Protein AF-A0A9P6QVP2-F1 (afdb_monomer_lite)

Organism: NCBI:txid64522

Radius of gyration: 17.94 Å; chains: 1; bounding box: 48×26×54 Å

Structure (mmCIF, N/CA/C/O backbone):
data_AF-A0A9P6QVP2-F1
#
_entry.id   AF-A0A9P6QVP2-F1
#
loop_
_atom_site.group_PDB
_atom_site.id
_atom_site.type_symbol
_atom_site.label_atom_id
_atom_site.label_alt_id
_atom_site.label_comp_id
_atom_site.label_asym_id
_atom_site.label_entity_id
_atom_site.label_seq_id
_atom_site.pdbx_PDB_ins_code
_atom_site.Cartn_x
_atom_site.Cartn_y
_atom_site.Cartn_z
_atom_site.occupancy
_atom_site.B_iso_or_equiv
_atom_site.auth_seq_id
_atom_site.auth_comp_id
_atom_site.auth_asym_id
_atom_site.auth_atom_id
_atom_site.pdbx_PDB_model_num
ATOM 1 N N . MET A 1 1 ? -6.832 -1.269 -10.750 1.00 85.12 1 MET A N 1
ATOM 2 C CA . MET A 1 1 ? -6.501 -2.114 -9.581 1.00 85.12 1 MET A CA 1
ATOM 3 C C . MET A 1 1 ? -6.242 -1.281 -8.334 1.00 85.12 1 MET A C 1
ATOM 5 O O . MET A 1 1 ? -7.023 -1.390 -7.401 1.00 85.12 1 MET A O 1
ATOM 9 N N . LEU A 1 2 ? -5.237 -0.394 -8.334 1.00 88.62 2 LEU A N 1
ATOM 10 C CA . LEU A 1 2 ? -4.912 0.462 -7.181 1.00 88.62 2 LEU A CA 1
ATOM 11 C C . LEU A 1 2 ? -6.121 1.241 -6.627 1.00 88.62 2 LEU A C 1
ATOM 13 O O . LEU A 1 2 ? -6.338 1.247 -5.421 1.00 88.62 2 LEU A O 1
ATOM 17 N N . TYR A 1 3 ? -6.960 1.805 -7.506 1.00 89.75 3 TYR A N 1
ATOM 18 C CA . TYR A 1 3 ? -8.214 2.460 -7.108 1.00 89.75 3 TYR A CA 1
ATOM 19 C C . TYR A 1 3 ? -9.136 1.550 -6.278 1.00 89.75 3 TYR A C 1
ATOM 21 O O . TYR A 1 3 ? -9.659 1.979 -5.257 1.00 89.75 3 TYR A O 1
ATOM 29 N N . ALA A 1 4 ? -9.310 0.287 -6.681 1.00 91.38 4 ALA A N 1
ATOM 30 C CA . ALA A 1 4 ? -10.157 -0.657 -5.954 1.00 91.38 4 ALA A CA 1
ATOM 31 C C . ALA A 1 4 ? -9.590 -0.952 -4.557 1.00 91.38 4 ALA A C 1
ATOM 33 O O . ALA A 1 4 ? -10.345 -1.011 -3.590 1.00 91.38 4 ALA A O 1
ATOM 34 N N . VAL A 1 5 ? -8.262 -1.068 -4.435 1.00 92.50 5 VAL A N 1
ATOM 35 C CA . VAL A 1 5 ? -7.598 -1.239 -3.134 1.00 92.50 5 VAL A CA 1
ATOM 36 C C . VAL A 1 5 ? -7.812 -0.012 -2.249 1.00 92.50 5 VAL A C 1
ATOM 38 O O . VAL A 1 5 ? -8.213 -0.155 -1.096 1.00 92.50 5 VAL A O 1
ATOM 41 N N . ALA A 1 6 ? -7.602 1.190 -2.794 1.00 90.88 6 ALA A N 1
ATOM 42 C CA . ALA A 1 6 ? -7.824 2.443 -2.075 1.00 90.88 6 ALA A CA 1
ATOM 43 C C . ALA A 1 6 ? -9.285 2.580 -1.613 1.00 90.88 6 ALA A C 1
ATOM 45 O O . ALA A 1 6 ? -9.552 3.008 -0.492 1.00 90.88 6 ALA A O 1
ATOM 46 N N . PHE A 1 7 ? -10.233 2.153 -2.449 1.00 90.69 7 PHE A N 1
ATOM 47 C CA . PHE A 1 7 ? -11.652 2.132 -2.116 1.00 90.69 7 PHE A CA 1
ATOM 48 C C . PHE A 1 7 ? -11.965 1.161 -0.965 1.00 90.69 7 PHE A C 1
ATOM 50 O O . PHE A 1 7 ? -12.617 1.548 0.006 1.00 90.69 7 PHE A O 1
ATOM 57 N N . ALA A 1 8 ? -11.449 -0.072 -1.015 1.00 90.94 8 ALA A N 1
ATOM 58 C CA . ALA A 1 8 ? -11.626 -1.065 0.049 1.00 90.94 8 ALA A CA 1
ATOM 59 C C . ALA A 1 8 ? -11.036 -0.602 1.390 1.00 90.94 8 ALA A C 1
ATOM 61 O O . ALA A 1 8 ? -11.663 -0.725 2.442 1.00 90.94 8 ALA A O 1
ATOM 62 N N . MET A 1 9 ? -9.851 -0.005 1.346 1.00 91.19 9 MET A N 1
ATOM 63 C CA . MET A 1 9 ? -9.204 0.616 2.497 1.00 91.19 9 MET A CA 1
ATOM 64 C C . MET A 1 9 ? -10.018 1.796 3.055 1.00 91.19 9 MET A C 1
ATOM 66 O O . MET A 1 9 ? -10.132 1.955 4.271 1.00 91.19 9 MET A O 1
ATOM 70 N N . GLY A 1 10 ? -10.647 2.591 2.184 1.00 89.81 10 GLY A N 1
ATOM 71 C CA . GLY A 1 10 ? -11.561 3.665 2.573 1.00 89.81 10 GLY A CA 1
ATOM 72 C C . GLY A 1 10 ? -12.725 3.175 3.439 1.00 89.81 10 GLY A C 1
ATOM 73 O O . GLY A 1 10 ? -13.078 3.834 4.421 1.00 89.81 10 GLY A O 1
ATOM 74 N N . TYR A 1 11 ? -13.267 1.982 3.162 1.00 89.94 11 TYR A N 1
ATOM 75 C CA . TYR A 1 11 ? -14.280 1.376 4.031 1.00 89.94 11 TYR A CA 1
ATOM 76 C C . TYR A 1 11 ? -13.751 1.094 5.434 1.00 89.94 11 TYR A C 1
ATOM 78 O O . TYR A 1 11 ? -14.439 1.406 6.408 1.00 89.94 11 TYR A O 1
ATOM 86 N N . LEU A 1 12 ? -12.533 0.566 5.563 1.00 89.62 12 LEU A N 1
ATOM 87 C CA . LEU A 1 12 ? -11.941 0.339 6.879 1.00 89.62 12 LEU A CA 1
ATOM 88 C C . LEU A 1 12 ? -11.763 1.657 7.644 1.00 89.62 12 LEU A C 1
ATOM 90 O O . LEU A 1 12 ? -12.160 1.753 8.805 1.00 89.62 12 LEU A O 1
ATOM 94 N N . LEU A 1 13 ? -11.228 2.693 6.992 1.00 88.75 13 LEU A N 1
ATOM 95 C CA . LEU A 1 13 ? -11.073 4.013 7.612 1.00 88.75 13 LEU A CA 1
ATOM 96 C C . LEU A 1 13 ? -12.423 4.587 8.061 1.00 88.75 13 LEU A C 1
ATOM 98 O O . LEU A 1 13 ? -12.518 5.128 9.161 1.00 88.75 13 LEU A O 1
ATOM 102 N N . SER A 1 14 ? -13.482 4.401 7.269 1.00 87.00 14 SER A N 1
ATOM 103 C CA . SER A 1 14 ? -14.841 4.817 7.639 1.00 87.00 14 SER A CA 1
ATOM 104 C C . SER A 1 14 ? -15.405 4.050 8.846 1.00 87.00 14 SER A C 1
ATOM 106 O O . SER A 1 14 ? -16.201 4.588 9.620 1.00 87.00 14 SER A O 1
ATOM 108 N N . ALA A 1 15 ? -14.976 2.800 9.048 1.00 86.62 15 ALA A N 1
ATOM 109 C CA . ALA A 1 15 ? -15.367 2.005 10.205 1.00 86.62 15 ALA A CA 1
ATOM 110 C C . ALA A 1 15 ? -14.655 2.483 11.482 1.00 86.62 15 ALA A C 1
ATOM 112 O O . ALA A 1 15 ? -15.286 2.548 12.542 1.00 86.62 15 ALA A O 1
ATOM 113 N N . LEU A 1 16 ? -13.374 2.849 11.384 1.00 86.50 16 LEU A N 1
ATOM 114 C CA . LEU A 1 16 ? -12.522 3.191 12.528 1.00 86.50 16 LEU A CA 1
ATOM 115 C C . LEU A 1 16 ? -12.611 4.664 12.947 1.00 86.50 16 LEU A C 1
ATOM 117 O O . LEU A 1 16 ? -12.554 4.970 14.137 1.00 86.50 16 LEU A O 1
ATOM 121 N N . VAL A 1 17 ? -12.763 5.582 11.992 1.00 87.88 17 VAL A N 1
ATOM 122 C CA . VAL A 1 17 ? -12.687 7.028 12.237 1.00 87.88 17 VAL A CA 1
ATOM 123 C C . VAL A 1 17 ? -14.090 7.648 12.238 1.00 87.88 17 VAL A C 1
ATOM 125 O O . VAL A 1 17 ? -14.902 7.345 11.363 1.00 87.88 17 VAL A O 1
ATOM 128 N N . PRO A 1 18 ? -14.416 8.544 13.190 1.00 84.44 18 PRO A N 1
ATOM 129 C CA . PRO A 1 18 ? -15.663 9.303 13.154 1.00 84.44 18 PRO A CA 1
ATOM 130 C C . PRO A 1 18 ? -15.796 10.139 11.874 1.00 84.44 18 PRO A C 1
ATOM 132 O O . PRO A 1 18 ? -14.819 10.725 11.403 1.00 84.44 18 PRO A O 1
ATOM 135 N N . GLN A 1 19 ? -17.022 10.281 11.363 1.00 84.00 19 GLN A N 1
ATOM 136 C CA . GLN A 1 19 ? -17.304 11.020 10.122 1.00 84.00 19 GLN A CA 1
ATOM 137 C C . GLN A 1 19 ? -16.768 12.462 10.132 1.00 84.00 19 GLN A C 1
ATOM 139 O O . GLN A 1 19 ? -16.332 12.954 9.098 1.00 84.00 19 GLN A O 1
ATOM 144 N N . SER A 1 20 ? -16.714 13.118 11.295 1.00 85.44 20 SER A N 1
ATOM 145 C CA . SER A 1 20 ? -16.191 14.485 11.426 1.00 85.44 20 SER A CA 1
ATOM 146 C C . SER A 1 20 ? -14.689 14.616 11.160 1.00 85.44 20 SER A C 1
ATOM 148 O O . SER A 1 20 ? -14.219 15.712 10.870 1.00 85.44 20 SER A O 1
ATOM 150 N N . ARG A 1 21 ? -13.920 13.523 11.254 1.00 86.94 21 ARG A N 1
ATOM 151 C CA . ARG A 1 21 ? -12.455 13.526 11.077 1.00 86.94 21 ARG A CA 1
ATOM 152 C C . ARG A 1 21 ? -11.985 12.670 9.905 1.00 86.94 21 ARG A C 1
ATOM 154 O O . ARG A 1 21 ? -10.800 12.694 9.582 1.00 86.94 21 ARG A O 1
ATOM 161 N N . VAL A 1 22 ? -12.889 11.929 9.263 1.00 87.31 22 VAL A N 1
ATOM 162 C CA . VAL A 1 22 ? -12.537 10.951 8.223 1.00 87.31 22 VAL A CA 1
ATOM 163 C C . VAL A 1 22 ? -11.854 11.596 7.017 1.00 87.31 22 VAL A C 1
ATOM 165 O O . VAL A 1 22 ? -10.923 11.014 6.479 1.00 87.31 22 VAL A O 1
ATOM 168 N N . SER A 1 23 ? -12.247 12.817 6.637 1.00 85.12 23 SER A N 1
ATOM 169 C CA . SER A 1 23 ? -11.631 13.539 5.514 1.00 85.12 23 SER A CA 1
ATOM 170 C C . SER A 1 23 ? -10.160 13.880 5.789 1.00 85.12 23 SER A C 1
ATOM 172 O O . SER A 1 23 ? -9.280 13.582 4.979 1.00 85.12 23 SER A O 1
ATOM 174 N N . LEU A 1 24 ? -9.869 14.423 6.978 1.00 89.81 24 LEU A N 1
ATOM 175 C CA . LEU A 1 24 ? -8.510 14.802 7.367 1.00 89.81 24 LEU A CA 1
ATOM 176 C C . LEU A 1 24 ? -7.611 13.572 7.545 1.00 89.81 24 LEU A C 1
ATOM 178 O O . LEU A 1 24 ? -6.518 13.515 6.984 1.00 89.81 24 LEU A O 1
ATOM 182 N N . VAL A 1 25 ? -8.090 12.567 8.286 1.00 89.12 25 VAL A N 1
ATOM 183 C CA . VAL A 1 25 ? -7.336 11.326 8.527 1.00 89.12 25 VAL A CA 1
ATOM 184 C C . VAL A 1 25 ? -7.145 10.547 7.229 1.00 89.12 25 VAL A C 1
ATOM 186 O O . VAL A 1 25 ? -6.050 10.061 6.971 1.00 89.12 25 VAL A O 1
ATOM 189 N N . GLY A 1 26 ? -8.175 10.468 6.385 1.00 87.00 26 GLY A N 1
ATOM 190 C CA . GLY A 1 26 ? -8.103 9.791 5.094 1.00 87.00 26 GLY A CA 1
ATOM 191 C C . GLY A 1 26 ? -7.095 10.440 4.151 1.00 87.00 26 GLY A C 1
ATOM 192 O O . GLY A 1 26 ? -6.325 9.728 3.511 1.00 87.00 26 GLY A O 1
ATOM 193 N N . THR A 1 27 ? -7.034 11.772 4.113 1.00 89.06 27 THR A N 1
ATOM 194 C CA . THR A 1 27 ? -6.060 12.497 3.281 1.00 89.06 27 THR A CA 1
ATOM 195 C C . THR A 1 27 ? -4.631 12.251 3.759 1.00 89.06 27 THR A C 1
ATOM 197 O O . THR A 1 27 ? -3.781 11.854 2.964 1.00 89.06 27 THR A O 1
ATOM 200 N N . GLY A 1 28 ? -4.369 12.414 5.062 1.00 89.44 28 GLY A N 1
ATOM 201 C CA . GLY A 1 28 ? -3.041 12.171 5.632 1.00 89.44 28 GLY A CA 1
ATOM 202 C C . GLY A 1 28 ? -2.590 10.719 5.463 1.00 89.44 28 GLY A C 1
ATOM 203 O O . GLY A 1 28 ? -1.455 10.462 5.067 1.00 89.44 28 GLY A O 1
ATOM 204 N N . PHE A 1 29 ? -3.506 9.772 5.680 1.00 90.12 29 PHE A N 1
ATOM 205 C CA . PHE A 1 29 ? -3.248 8.357 5.441 1.00 90.12 29 PHE A CA 1
ATOM 206 C C . PHE A 1 29 ? -2.925 8.091 3.969 1.00 90.12 29 PHE A C 1
ATOM 208 O O . PHE A 1 29 ? -1.938 7.428 3.679 1.00 90.12 29 PHE A O 1
ATOM 215 N N . THR A 1 30 ? -3.727 8.613 3.037 1.00 88.56 30 THR A N 1
ATOM 216 C CA . THR A 1 30 ? -3.529 8.384 1.597 1.00 88.56 30 THR A CA 1
ATOM 217 C C . THR A 1 30 ? -2.183 8.927 1.138 1.00 88.56 30 THR A C 1
ATOM 219 O O . THR A 1 30 ? -1.502 8.262 0.366 1.00 88.56 30 THR A O 1
ATOM 222 N N . LEU A 1 31 ? -1.767 10.089 1.648 1.00 88.81 31 LEU A N 1
ATOM 223 C CA . LEU A 1 31 ? -0.469 10.676 1.331 1.00 88.81 31 LEU A CA 1
ATOM 224 C C . LEU A 1 31 ? 0.685 9.803 1.846 1.00 88.81 31 LEU A C 1
ATOM 226 O O . LEU A 1 31 ? 1.587 9.464 1.084 1.00 88.81 31 LEU A O 1
ATOM 230 N N . ALA A 1 32 ? 0.631 9.384 3.114 1.00 88.62 32 ALA A N 1
ATOM 231 C CA . ALA A 1 32 ? 1.638 8.493 3.686 1.00 88.62 32 ALA A CA 1
ATOM 232 C C . ALA A 1 32 ? 1.675 7.139 2.959 1.00 88.62 32 ALA A C 1
ATOM 234 O O . ALA A 1 32 ? 2.742 6.622 2.646 1.00 88.62 32 ALA A O 1
ATOM 235 N N . TRP A 1 33 ? 0.510 6.584 2.632 1.00 88.94 33 TRP A N 1
ATOM 236 C CA . TRP A 1 33 ? 0.387 5.303 1.950 1.00 88.94 33 TRP A CA 1
ATOM 237 C C . TRP A 1 33 ? 0.893 5.347 0.510 1.00 88.94 33 TRP A C 1
ATOM 239 O O . TRP A 1 33 ? 1.622 4.450 0.095 1.00 88.94 33 TRP A O 1
ATOM 249 N N . ALA A 1 34 ? 0.561 6.401 -0.234 1.00 86.38 34 ALA A N 1
ATOM 250 C CA . ALA A 1 34 ? 0.975 6.554 -1.621 1.00 86.38 34 ALA A CA 1
ATOM 251 C C . ALA A 1 34 ? 2.452 6.936 -1.772 1.00 86.38 34 ALA A C 1
ATOM 253 O O . ALA A 1 34 ? 3.067 6.506 -2.736 1.00 86.38 34 ALA A O 1
ATOM 254 N N . ILE A 1 35 ? 3.025 7.723 -0.855 1.00 85.12 35 ILE A N 1
ATOM 255 C CA . ILE A 1 35 ? 4.417 8.185 -0.971 1.00 85.12 35 ILE A CA 1
ATOM 256 C C . ILE A 1 35 ? 5.353 7.231 -0.232 1.00 85.12 35 ILE A C 1
ATOM 258 O O . ILE A 1 35 ? 6.195 6.590 -0.851 1.00 85.12 35 ILE A O 1
ATOM 262 N N . VAL A 1 36 ? 5.164 7.066 1.079 1.00 85.62 36 VAL A N 1
ATOM 263 C CA . VAL A 1 36 ? 6.104 6.320 1.928 1.00 85.62 36 VAL A CA 1
ATOM 264 C C . VAL A 1 36 ? 6.026 4.831 1.633 1.00 85.62 36 VAL A C 1
ATOM 266 O O . VAL A 1 36 ? 7.037 4.193 1.351 1.00 85.62 36 VAL A O 1
ATOM 269 N N . PHE A 1 37 ? 4.817 4.266 1.645 1.00 86.50 37 PHE A N 1
ATOM 270 C CA . PHE A 1 37 ? 4.636 2.824 1.461 1.00 86.50 37 PHE A CA 1
ATOM 271 C C . PHE A 1 37 ? 4.640 2.381 -0.003 1.00 86.50 37 PHE A C 1
ATOM 273 O O . PHE A 1 37 ? 4.396 1.207 -0.285 1.00 86.50 37 PHE A O 1
ATOM 280 N N . SER A 1 38 ? 4.923 3.286 -0.938 1.00 84.50 38 SER A N 1
ATOM 281 C CA . SER A 1 38 ? 5.226 2.899 -2.312 1.00 84.50 38 SER A CA 1
ATOM 282 C C . SER A 1 38 ? 6.672 2.441 -2.497 1.00 84.50 38 SER A C 1
ATOM 284 O O . SER A 1 38 ? 6.937 1.646 -3.394 1.00 84.50 38 SER A O 1
ATOM 286 N N . GLY A 1 39 ? 7.579 2.869 -1.612 1.00 80.00 39 GLY A N 1
ATOM 287 C CA . GLY A 1 39 ? 9.009 2.603 -1.752 1.00 80.00 39 GLY A CA 1
ATOM 288 C C . GLY A 1 39 ? 9.728 3.546 -2.724 1.00 80.00 39 GLY A C 1
ATOM 289 O O . GLY A 1 39 ? 10.820 3.212 -3.166 1.00 80.00 39 GLY A O 1
ATOM 290 N N . ASP A 1 40 ? 9.115 4.684 -3.073 1.00 80.12 40 ASP A N 1
ATOM 291 C CA . ASP A 1 40 ? 9.763 5.774 -3.823 1.00 80.12 40 ASP A CA 1
ATOM 292 C C . ASP A 1 40 ? 10.635 6.648 -2.900 1.00 80.12 40 ASP A C 1
ATOM 294 O O . ASP A 1 40 ? 11.790 6.945 -3.192 1.00 80.12 40 ASP A O 1
ATOM 298 N N . ALA A 1 41 ? 10.105 7.011 -1.727 1.00 80.38 41 ALA A N 1
ATOM 299 C CA . ALA A 1 41 ? 10.837 7.730 -0.687 1.00 80.38 41 ALA A CA 1
ATOM 300 C C . ALA A 1 41 ? 10.374 7.249 0.702 1.00 80.38 41 ALA A C 1
ATOM 302 O O . ALA A 1 41 ? 9.323 7.695 1.180 1.00 80.38 41 ALA A O 1
ATOM 303 N N . PRO A 1 42 ? 11.114 6.356 1.390 1.00 75.62 42 PRO A N 1
ATOM 304 C CA . PRO A 1 42 ? 12.463 5.835 1.095 1.00 75.62 42 PRO A CA 1
ATOM 305 C C . PRO A 1 42 ? 12.511 4.811 -0.052 1.00 75.62 42 PRO A C 1
ATOM 307 O O . PRO A 1 42 ? 11.499 4.162 -0.311 1.00 75.62 42 PRO A O 1
ATOM 310 N N . ASP A 1 43 ? 13.688 4.643 -0.675 1.00 81.81 43 ASP A N 1
ATOM 311 C CA . ASP A 1 43 ? 13.914 3.637 -1.723 1.00 81.81 43 ASP A CA 1
ATOM 312 C C . ASP A 1 43 ? 13.618 2.233 -1.177 1.00 81.81 43 ASP A C 1
ATOM 314 O O . ASP A 1 43 ? 14.103 1.827 -0.114 1.00 81.81 43 ASP A O 1
ATOM 318 N N . LEU A 1 44 ? 12.799 1.482 -1.908 1.00 80.88 44 LEU A N 1
ATOM 319 C CA . LEU A 1 44 ? 12.442 0.111 -1.584 1.00 80.88 44 LEU A CA 1
ATOM 320 C C . LEU A 1 44 ? 13.673 -0.790 -1.407 1.00 80.88 44 LEU A C 1
ATOM 322 O O . LEU A 1 44 ? 13.639 -1.679 -0.554 1.00 80.88 44 LEU A O 1
ATOM 326 N N . ALA A 1 45 ? 14.739 -0.569 -2.183 1.00 80.44 45 ALA A N 1
ATOM 327 C CA . ALA A 1 45 ? 15.977 -1.339 -2.082 1.00 80.44 45 ALA A CA 1
ATOM 328 C C . ALA A 1 45 ? 16.602 -1.212 -0.683 1.00 80.44 45 ALA A C 1
ATOM 330 O O . ALA A 1 45 ? 16.892 -2.223 -0.041 1.00 80.44 45 ALA A O 1
ATOM 331 N N . ASP A 1 46 ? 16.687 0.018 -0.174 1.00 80.44 46 ASP A N 1
ATOM 332 C CA . ASP A 1 46 ? 17.257 0.333 1.139 1.00 80.44 46 ASP A CA 1
ATOM 333 C C . ASP A 1 46 ? 16.397 -0.220 2.286 1.00 80.44 46 ASP A C 1
ATOM 335 O O . ASP A 1 46 ? 16.909 -0.648 3.321 1.00 80.44 46 ASP A O 1
ATOM 339 N N . VAL A 1 47 ? 15.070 -0.237 2.117 1.00 80.69 47 VAL A N 1
ATOM 340 C CA . VAL A 1 47 ? 14.138 -0.778 3.124 1.00 80.69 47 VAL A CA 1
ATOM 341 C C . VAL A 1 47 ? 14.196 -2.307 3.190 1.00 80.69 47 VAL A C 1
ATOM 343 O O . VAL A 1 47 ? 14.014 -2.893 4.261 1.00 80.69 47 VAL A O 1
ATOM 346 N N . MET A 1 48 ? 14.411 -2.960 2.048 1.00 80.50 48 MET A N 1
ATOM 347 C CA . MET A 1 48 ? 14.418 -4.420 1.924 1.00 80.50 48 MET A CA 1
ATOM 348 C C . MET A 1 48 ? 15.797 -5.044 2.182 1.00 80.50 48 MET A C 1
ATOM 350 O O . MET A 1 48 ? 15.891 -6.267 2.315 1.00 80.50 48 MET A O 1
ATOM 354 N N . GLU A 1 49 ? 16.858 -4.238 2.275 1.00 81.38 49 GLU A N 1
ATOM 355 C CA . GLU A 1 49 ? 18.219 -4.721 2.483 1.00 81.38 49 GLU A CA 1
ATOM 356 C C . GLU A 1 49 ? 18.390 -5.429 3.843 1.00 81.38 49 GLU A C 1
ATOM 358 O O . GLU A 1 49 ? 17.953 -4.964 4.898 1.00 81.38 49 GLU A O 1
ATOM 363 N N . SER A 1 50 ? 19.099 -6.563 3.857 1.00 67.19 50 SER A N 1
ATOM 364 C CA . SER A 1 50 ? 19.328 -7.356 5.077 1.00 67.19 50 SER A CA 1
ATOM 365 C C . SER A 1 50 ? 20.123 -6.625 6.171 1.00 67.19 50 SER A C 1
ATOM 367 O O . SER A 1 50 ? 20.042 -7.011 7.347 1.00 67.19 50 SER A O 1
ATOM 369 N N . GLY A 1 51 ? 20.892 -5.605 5.768 1.00 64.62 51 GLY A N 1
ATOM 370 C CA . GLY A 1 51 ? 21.698 -4.717 6.609 1.00 64.62 51 GLY A CA 1
ATOM 371 C C . GLY A 1 51 ? 21.021 -3.389 6.961 1.00 64.62 51 GLY A C 1
ATOM 372 O O . GLY A 1 51 ? 21.643 -2.571 7.638 1.00 64.62 51 GLY A O 1
ATOM 373 N N . ALA A 1 52 ? 19.767 -3.181 6.543 1.00 68.69 52 ALA A N 1
ATOM 374 C CA . ALA A 1 52 ? 19.016 -1.974 6.856 1.00 68.69 52 ALA A CA 1
ATOM 375 C C . ALA A 1 52 ? 18.979 -1.719 8.373 1.00 68.69 52 ALA A C 1
ATOM 377 O O . ALA A 1 52 ? 18.980 -2.653 9.187 1.00 68.69 52 ALA A O 1
ATOM 378 N N . SER A 1 53 ? 18.937 -0.437 8.759 1.00 69.69 53 SER A N 1
ATOM 379 C CA . SER A 1 53 ? 18.879 -0.031 10.167 1.00 69.69 53 SER A CA 1
ATOM 380 C C . SER A 1 53 ? 17.774 -0.798 10.910 1.00 69.69 53 SER A C 1
ATOM 382 O O . SER A 1 53 ? 16.728 -1.118 10.339 1.00 69.69 53 SER A O 1
ATOM 384 N N . ALA A 1 54 ? 18.000 -1.122 12.190 1.00 63.75 54 ALA A N 1
ATOM 385 C CA . ALA A 1 54 ? 17.149 -2.047 12.953 1.00 63.75 54 ALA A CA 1
ATOM 386 C C . ALA A 1 54 ? 15.639 -1.718 12.887 1.00 63.75 54 ALA A C 1
ATOM 388 O O . ALA A 1 54 ? 14.809 -2.625 12.947 1.00 63.75 54 ALA A O 1
ATOM 389 N N . GLY A 1 55 ? 15.288 -0.438 12.706 1.00 71.38 55 GLY A N 1
ATOM 390 C CA . GLY A 1 55 ? 13.912 0.018 12.498 1.00 71.38 55 GLY A CA 1
ATOM 391 C C . GLY A 1 55 ? 13.284 -0.441 11.175 1.00 71.38 55 GLY A C 1
ATOM 392 O O . GLY A 1 55 ? 12.163 -0.953 11.190 1.00 71.38 55 GLY A O 1
ATOM 393 N N . TYR A 1 56 ? 13.987 -0.325 10.043 1.00 74.44 56 TYR A N 1
ATOM 394 C CA . TYR A 1 56 ? 13.471 -0.765 8.738 1.00 74.44 56 TYR A CA 1
ATOM 395 C C . TYR A 1 56 ? 13.383 -2.283 8.641 1.00 74.44 56 TYR A C 1
ATOM 397 O O . TYR A 1 56 ? 12.378 -2.809 8.174 1.00 74.44 56 TYR A O 1
ATOM 405 N N . LYS A 1 57 ? 14.352 -3.011 9.203 1.00 74.94 57 LYS A N 1
ATOM 406 C CA . LYS A 1 57 ? 14.319 -4.480 9.211 1.00 74.94 57 LYS A CA 1
ATOM 407 C C . LYS A 1 57 ? 13.075 -5.049 9.906 1.00 74.94 57 LYS A C 1
ATOM 409 O O . LYS A 1 57 ? 12.520 -6.044 9.452 1.00 74.94 57 LYS A O 1
ATOM 414 N N . ALA A 1 58 ? 12.627 -4.419 10.993 1.00 78.69 58 ALA A N 1
ATOM 415 C CA . ALA A 1 58 ? 11.434 -4.845 11.726 1.00 78.69 58 ALA A CA 1
ATOM 416 C C . ALA A 1 58 ? 10.112 -4.428 11.051 1.00 78.69 58 ALA A C 1
ATOM 418 O O . ALA A 1 58 ? 9.067 -5.016 11.329 1.00 78.69 58 ALA A O 1
ATOM 419 N N . THR A 1 59 ? 10.140 -3.413 10.182 1.00 83.50 59 THR A N 1
ATOM 420 C CA . THR A 1 59 ? 8.940 -2.791 9.592 1.00 83.50 59 THR A CA 1
ATOM 421 C C . THR A 1 59 ? 8.828 -2.967 8.078 1.00 83.50 59 THR A C 1
ATOM 423 O O . THR A 1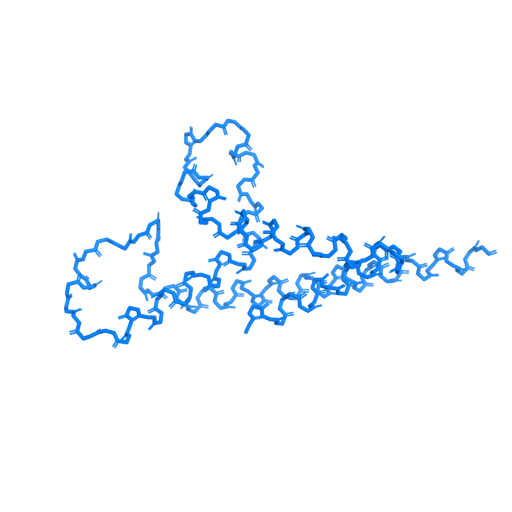 59 ? 7.803 -2.607 7.507 1.00 83.50 59 THR A O 1
ATOM 426 N N . SER A 1 60 ? 9.808 -3.595 7.426 1.00 82.75 60 SER A N 1
ATOM 427 C CA . SER A 1 60 ? 9.845 -3.838 5.975 1.00 82.75 60 SER A CA 1
ATOM 428 C C . SER A 1 60 ? 8.618 -4.594 5.452 1.00 82.75 60 SER A C 1
ATOM 430 O O . SER A 1 60 ? 8.157 -4.350 4.336 1.00 82.75 60 SER A O 1
ATOM 432 N N . TRP A 1 61 ? 8.006 -5.444 6.282 1.00 85.50 61 TRP A N 1
ATOM 433 C CA . TRP A 1 61 ? 6.761 -6.146 5.954 1.00 85.50 61 TRP A CA 1
ATOM 434 C C . TRP A 1 61 ? 5.598 -5.194 5.623 1.00 85.50 61 TRP A C 1
ATOM 436 O O . TRP A 1 61 ? 4.720 -5.568 4.849 1.00 85.50 61 TRP A O 1
ATOM 446 N N . ILE A 1 62 ? 5.601 -3.959 6.141 1.00 87.19 62 ILE A N 1
ATOM 447 C CA . ILE A 1 62 ? 4.579 -2.944 5.841 1.00 87.19 62 ILE A CA 1
ATOM 448 C C . ILE A 1 62 ? 4.609 -2.582 4.351 1.00 87.19 62 ILE A C 1
ATOM 450 O O . ILE A 1 62 ? 3.558 -2.468 3.722 1.00 87.19 62 ILE A O 1
ATOM 454 N N . TRP A 1 63 ? 5.800 -2.483 3.757 1.00 87.56 63 TRP A N 1
ATOM 455 C CA . TRP A 1 63 ? 5.959 -2.260 2.320 1.00 87.56 63 TRP A CA 1
ATOM 456 C C . TRP A 1 63 ? 5.562 -3.492 1.503 1.00 87.56 63 TRP A C 1
ATOM 458 O O . TRP A 1 63 ? 5.089 -3.351 0.381 1.00 87.56 63 TRP A O 1
ATOM 468 N N . VAL A 1 64 ? 5.704 -4.705 2.050 1.00 86.56 64 VAL A N 1
ATOM 469 C CA . VAL A 1 64 ? 5.229 -5.944 1.403 1.00 86.56 64 VAL A CA 1
ATOM 470 C C . VAL A 1 64 ? 3.701 -5.989 1.335 1.00 86.56 64 VAL A C 1
ATOM 472 O O . VAL A 1 64 ? 3.144 -6.437 0.344 1.00 86.56 64 VAL A O 1
ATOM 475 N N . ILE A 1 65 ? 2.987 -5.493 2.343 1.00 88.88 65 ILE A N 1
ATOM 476 C CA . ILE A 1 65 ? 1.512 -5.475 2.320 1.00 88.88 65 ILE A CA 1
ATOM 477 C C . ILE A 1 65 ? 0.920 -4.202 1.694 1.00 88.88 65 ILE A C 1
ATOM 479 O O . ILE A 1 65 ? -0.294 -3.986 1.731 1.00 88.88 65 ILE A O 1
ATOM 483 N N . SER A 1 66 ? 1.761 -3.344 1.119 1.00 90.62 66 SER A N 1
ATOM 484 C CA . SER A 1 66 ? 1.353 -2.066 0.548 1.00 90.62 66 SER A CA 1
ATOM 485 C C . SER A 1 66 ? 1.084 -2.183 -0.952 1.00 90.62 66 SER A C 1
ATOM 487 O O . SER A 1 66 ? 1.978 -2.464 -1.744 1.00 90.62 66 SER A O 1
ATOM 489 N N . ALA A 1 67 ? -0.157 -1.930 -1.375 1.00 91.50 67 ALA A N 1
ATOM 490 C CA . ALA A 1 67 ? -0.514 -1.980 -2.795 1.00 91.50 67 ALA A CA 1
ATOM 491 C C . ALA A 1 67 ? 0.176 -0.918 -3.681 1.00 91.50 67 ALA A C 1
ATOM 493 O O . ALA A 1 67 ? 0.484 -1.254 -4.824 1.00 91.50 67 ALA A O 1
ATOM 494 N N . PRO A 1 68 ? 0.441 0.321 -3.214 1.00 91.31 68 PRO A N 1
ATOM 495 C CA . PRO A 1 68 ? 1.199 1.322 -3.960 1.00 91.31 68 PRO A CA 1
ATOM 496 C C . PRO A 1 68 ? 2.543 0.819 -4.483 1.00 91.31 68 PRO A C 1
ATOM 498 O O . PRO A 1 68 ? 2.850 1.079 -5.642 1.00 91.31 68 PRO A O 1
ATOM 501 N N . ARG A 1 69 ? 3.281 0.022 -3.697 1.00 90.31 69 ARG A N 1
ATOM 502 C CA . ARG A 1 69 ? 4.541 -0.610 -4.123 1.00 90.31 69 ARG A CA 1
ATOM 503 C C . ARG A 1 69 ? 4.368 -1.387 -5.430 1.00 90.31 69 ARG A C 1
ATOM 505 O O . ARG A 1 69 ? 5.046 -1.126 -6.417 1.00 90.31 69 ARG A O 1
ATOM 512 N N . TYR A 1 70 ? 3.411 -2.312 -5.444 1.00 91.25 70 TYR A N 1
ATOM 513 C CA . TYR A 1 70 ? 3.121 -3.154 -6.607 1.00 91.25 70 TYR A CA 1
ATOM 514 C C . TYR A 1 70 ? 2.519 -2.374 -7.774 1.00 91.25 70 TYR A C 1
ATOM 516 O O . TYR A 1 70 ? 2.659 -2.770 -8.929 1.00 91.25 70 TYR A O 1
ATOM 524 N N . ALA A 1 71 ? 1.813 -1.278 -7.489 1.00 90.88 71 ALA A N 1
ATOM 525 C CA . ALA A 1 71 ? 1.240 -0.434 -8.522 1.00 90.88 71 ALA A CA 1
ATOM 526 C C . ALA A 1 71 ? 2.318 0.349 -9.280 1.00 90.88 71 ALA A C 1
ATOM 528 O O . ALA A 1 71 ? 2.261 0.371 -10.507 1.00 90.88 71 ALA A O 1
ATOM 529 N N . ILE A 1 72 ? 3.293 0.942 -8.580 1.00 88.81 72 ILE A N 1
ATOM 530 C CA . ILE A 1 72 ? 4.419 1.643 -9.218 1.00 88.81 72 ILE A CA 1
ATOM 531 C C . ILE A 1 72 ? 5.217 0.673 -10.085 1.00 88.81 72 ILE A C 1
ATOM 533 O O . ILE A 1 72 ? 5.437 0.954 -11.261 1.00 88.81 72 ILE A O 1
ATOM 537 N N . GLU A 1 73 ? 5.553 -0.503 -9.553 1.00 87.94 73 GLU A N 1
ATOM 538 C CA . GLU A 1 73 ? 6.269 -1.532 -10.308 1.00 87.94 73 GLU A CA 1
ATOM 539 C C . GLU A 1 73 ? 5.487 -1.972 -11.558 1.00 87.94 73 GLU A C 1
ATOM 541 O O . GLU A 1 73 ? 6.019 -1.983 -12.667 1.00 87.94 73 GLU A O 1
ATOM 546 N N . ALA A 1 74 ? 4.189 -2.258 -11.426 1.00 88.31 74 ALA A N 1
ATOM 547 C CA . ALA A 1 74 ? 3.360 -2.659 -12.561 1.00 88.31 74 ALA A CA 1
ATOM 548 C C . ALA A 1 74 ? 3.235 -1.564 -13.637 1.00 88.31 74 ALA A C 1
ATOM 550 O O . ALA A 1 74 ? 3.202 -1.885 -14.829 1.00 88.31 74 ALA A O 1
ATOM 551 N N . ILE A 1 75 ? 3.152 -0.289 -13.235 1.00 88.94 75 ILE A N 1
ATOM 552 C CA . ILE A 1 75 ? 3.138 0.857 -14.155 1.00 88.94 75 ILE A CA 1
ATOM 553 C C . ILE A 1 75 ? 4.485 0.952 -14.872 1.00 88.94 75 ILE A C 1
ATOM 555 O O . ILE A 1 75 ? 4.510 0.965 -16.100 1.00 88.94 75 ILE A O 1
ATOM 559 N N . TYR A 1 76 ? 5.589 0.914 -14.127 1.00 86.75 76 TYR A N 1
ATOM 560 C CA . TYR A 1 76 ? 6.943 0.975 -14.671 1.00 86.75 76 TYR A CA 1
ATOM 561 C C . TYR A 1 76 ? 7.205 -0.135 -15.700 1.00 86.75 76 TYR A C 1
ATOM 563 O O . TYR A 1 76 ? 7.658 0.130 -16.814 1.00 86.75 76 TYR A O 1
ATOM 571 N N . LEU A 1 77 ? 6.829 -1.378 -15.383 1.00 86.00 77 LEU A N 1
ATOM 572 C CA . LEU A 1 77 ? 6.956 -2.511 -16.302 1.00 86.00 77 LEU A CA 1
ATOM 573 C C . LEU A 1 77 ? 6.126 -2.327 -17.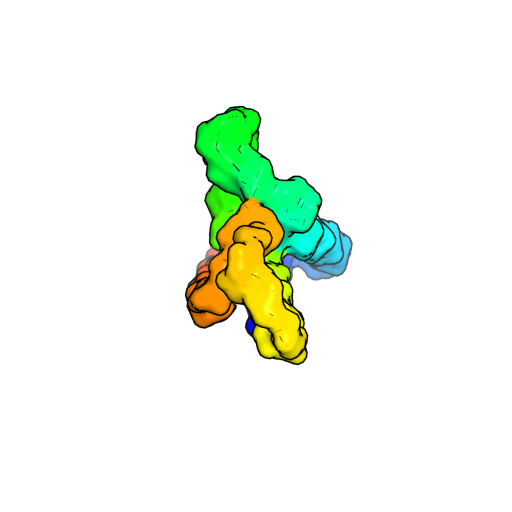579 1.00 86.00 77 LEU A C 1
ATOM 575 O O . LEU A 1 77 ? 6.575 -2.691 -18.668 1.00 86.00 77 LEU A O 1
ATOM 579 N N . LYS A 1 78 ? 4.923 -1.751 -17.476 1.00 85.31 78 LYS A N 1
ATOM 580 C CA . LYS A 1 78 ? 4.080 -1.469 -18.647 1.00 85.31 78 LYS A CA 1
ATOM 581 C C . LYS A 1 78 ? 4.636 -0.348 -19.511 1.00 85.31 78 LYS A C 1
ATOM 583 O O . LYS A 1 78 ? 4.585 -0.456 -20.735 1.00 85.31 78 LYS A O 1
ATOM 588 N N . GLU A 1 79 ? 5.188 0.685 -18.893 1.00 85.19 79 GLU A N 1
ATOM 589 C CA . GLU A 1 79 ? 5.855 1.770 -19.606 1.00 85.19 79 GLU A CA 1
ATOM 590 C C . GLU A 1 79 ? 7.110 1.285 -20.332 1.00 85.19 79 GLU A C 1
ATOM 592 O O . GLU A 1 79 ? 7.345 1.684 -21.472 1.00 85.19 79 GLU A O 1
ATOM 597 N N . LEU A 1 80 ? 7.889 0.391 -19.719 1.00 83.19 80 LEU A N 1
ATOM 598 C CA . LEU A 1 80 ? 9.054 -0.222 -20.355 1.00 83.19 80 LEU A CA 1
ATOM 599 C C . LEU A 1 80 ? 8.669 -1.124 -21.531 1.00 83.19 80 LEU A C 1
ATOM 601 O O . LEU A 1 80 ? 9.272 -1.010 -22.594 1.00 83.19 80 LEU A O 1
ATOM 605 N N . GLN A 1 81 ? 7.637 -1.965 -21.388 1.00 80.81 81 GLN A N 1
ATOM 606 C CA . GLN A 1 81 ? 7.145 -2.825 -22.477 1.00 80.81 81 GLN A CA 1
ATOM 607 C C . GLN A 1 81 ? 6.666 -2.037 -23.704 1.00 80.81 81 GLN A C 1
ATOM 609 O O . GLN A 1 81 ? 6.701 -2.555 -24.818 1.00 80.81 81 GLN A O 1
ATOM 614 N N . ALA A 1 82 ? 6.202 -0.800 -23.517 1.00 81.50 82 ALA A N 1
ATOM 615 C CA . ALA A 1 82 ? 5.750 0.054 -24.612 1.00 81.50 82 ALA A CA 1
ATOM 616 C C . ALA A 1 82 ? 6.906 0.694 -25.405 1.00 81.50 82 ALA A C 1
ATOM 618 O O . ALA A 1 82 ? 6.675 1.256 -26.477 1.00 81.50 82 ALA A O 1
ATOM 619 N N . ARG A 1 83 ? 8.144 0.643 -24.895 1.00 78.94 83 ARG A N 1
ATOM 620 C CA . ARG A 1 83 ? 9.309 1.275 -25.522 1.00 78.94 83 ARG A CA 1
ATOM 621 C C . ARG A 1 83 ? 10.026 0.299 -26.472 1.00 78.94 83 ARG A C 1
ATOM 623 O O . ARG A 1 83 ? 10.266 -0.842 -26.097 1.00 78.94 83 ARG A O 1
ATOM 630 N N . PRO A 1 84 ? 10.451 0.738 -27.672 1.00 71.75 84 PRO A N 1
ATOM 631 C CA . PRO A 1 84 ? 11.055 -0.140 -28.682 1.00 71.75 84 PRO A CA 1
ATOM 632 C C . PRO A 1 84 ? 12.563 -0.421 -28.486 1.00 71.75 84 PRO A C 1
ATOM 634 O O . PRO A 1 84 ? 13.206 -0.949 -29.392 1.00 71.75 84 PRO A O 1
ATOM 637 N N . TRP A 1 85 ? 13.161 -0.053 -27.348 1.00 74.69 85 TRP A N 1
ATOM 638 C CA . TRP A 1 85 ? 14.615 -0.114 -27.138 1.00 74.69 85 TRP A CA 1
ATOM 639 C C . TRP A 1 85 ? 15.064 -1.487 -26.615 1.00 74.69 85 TRP A C 1
ATOM 641 O O . TRP A 1 85 ? 14.606 -1.932 -25.565 1.00 74.69 85 TRP A O 1
ATOM 651 N N . GLN A 1 86 ? 16.006 -2.145 -27.303 1.00 63.09 86 GLN A N 1
ATOM 652 C CA . GLN A 1 86 ? 16.534 -3.462 -26.896 1.00 63.09 86 GLN A CA 1
ATOM 653 C C . GLN A 1 86 ? 17.300 -3.432 -25.561 1.00 63.09 86 GLN A C 1
ATOM 655 O O . GLN A 1 86 ? 17.310 -4.433 -24.842 1.00 63.09 86 GLN A O 1
ATOM 660 N N . GLU A 1 87 ? 17.882 -2.282 -25.210 1.00 64.94 87 GLU A N 1
ATOM 661 C CA . GLU A 1 87 ? 18.670 -2.037 -23.989 1.00 64.94 87 GLU A CA 1
ATOM 662 C C . GLU A 1 87 ? 17.881 -2.289 -22.693 1.00 64.94 87 GLU A C 1
ATOM 664 O O . GLU A 1 87 ? 18.457 -2.632 -21.664 1.00 64.94 87 GLU A O 1
ATOM 669 N N . ILE A 1 88 ? 16.549 -2.198 -22.761 1.00 62.69 88 ILE A N 1
ATOM 670 C CA . ILE A 1 88 ? 15.626 -2.463 -21.646 1.00 62.69 88 ILE A CA 1
ATOM 671 C C . ILE A 1 88 ? 15.696 -3.927 -21.191 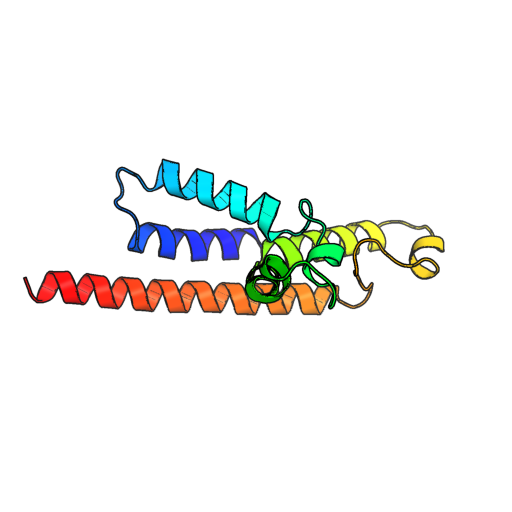1.00 62.69 88 ILE A C 1
ATOM 673 O O . ILE A 1 88 ? 15.426 -4.237 -20.036 1.00 62.69 88 ILE A O 1
ATOM 677 N N . THR A 1 89 ? 16.072 -4.832 -22.095 1.00 63.12 89 THR A N 1
ATOM 678 C CA . THR A 1 89 ? 16.169 -6.272 -21.812 1.00 63.12 89 THR A CA 1
ATOM 679 C C . THR A 1 89 ? 17.557 -6.680 -21.320 1.00 63.12 89 THR A C 1
ATOM 681 O O . THR A 1 89 ? 17.716 -7.787 -20.813 1.00 63.12 89 THR A O 1
ATOM 684 N N . SER A 1 90 ? 18.570 -5.829 -21.515 1.00 61.06 90 SER A N 1
ATOM 685 C CA . SER A 1 90 ? 19.978 -6.164 -21.273 1.00 61.06 90 SER A CA 1
ATOM 686 C C . SER A 1 90 ? 20.589 -5.470 -20.055 1.00 61.06 90 SER A C 1
ATOM 688 O O . SER A 1 90 ? 21.671 -5.870 -19.629 1.00 61.06 90 SER A O 1
ATOM 690 N N . GLN A 1 91 ? 19.916 -4.473 -19.473 1.00 64.56 91 GLN A N 1
ATOM 691 C CA . GLN A 1 91 ? 20.367 -3.775 -18.267 1.00 64.56 91 GLN A CA 1
ATOM 692 C C . GLN A 1 91 ? 19.520 -4.140 -17.035 1.00 64.56 91 GLN A C 1
ATOM 694 O O . GLN A 1 91 ? 18.328 -4.424 -17.173 1.00 64.56 91 GLN A O 1
ATOM 699 N N . PRO A 1 92 ? 20.110 -4.131 -15.823 1.00 63.50 92 PRO A N 1
ATOM 700 C CA . PRO A 1 92 ? 19.348 -4.287 -14.589 1.00 63.50 92 PRO A CA 1
ATOM 701 C C . PRO A 1 92 ? 18.354 -3.126 -14.429 1.00 63.50 92 PRO A C 1
ATOM 703 O O . PRO A 1 92 ? 18.703 -1.965 -14.645 1.00 63.50 92 PRO A O 1
ATOM 706 N N . LEU A 1 93 ? 17.110 -3.444 -14.066 1.00 67.75 93 LEU A N 1
ATOM 707 C CA . LEU A 1 93 ? 16.058 -2.453 -13.843 1.00 67.75 93 LEU A CA 1
ATOM 708 C C . LEU A 1 93 ? 16.262 -1.740 -12.495 1.00 67.75 93 LEU A C 1
ATOM 710 O O . LEU A 1 93 ? 16.960 -2.238 -11.612 1.00 67.75 93 LEU A O 1
ATOM 714 N N . SER A 1 94 ? 15.634 -0.571 -12.334 1.00 66.56 94 SER A N 1
ATOM 715 C CA . SER A 1 94 ? 15.714 0.222 -11.098 1.00 66.56 94 SER A CA 1
ATOM 716 C C . SER A 1 94 ? 15.120 -0.502 -9.878 1.00 66.56 94 SER A C 1
ATOM 718 O O . SER A 1 94 ? 14.213 -1.329 -10.014 1.00 66.56 94 SER A O 1
ATOM 720 N N . HIS A 1 95 ? 15.599 -0.119 -8.688 1.00 64.56 95 HIS A N 1
ATOM 721 C CA . HIS A 1 95 ? 15.185 -0.542 -7.341 1.00 64.56 95 HIS A CA 1
ATOM 722 C C . HIS A 1 95 ? 15.302 -2.045 -7.043 1.00 64.56 95 HIS A C 1
ATOM 724 O O . HIS A 1 95 ? 16.046 -2.431 -6.152 1.00 64.56 95 HIS A O 1
ATOM 730 N N . THR A 1 96 ? 14.558 -2.907 -7.735 1.00 69.44 96 THR A N 1
ATOM 731 C CA . THR A 1 96 ? 14.593 -4.389 -7.626 1.00 69.44 96 THR A CA 1
ATOM 732 C C . THR A 1 96 ? 13.676 -5.057 -8.665 1.00 69.44 96 THR A C 1
ATOM 734 O O . THR A 1 96 ? 13.363 -6.240 -8.555 1.00 69.44 96 THR A O 1
ATOM 737 N N . TYR A 1 97 ? 13.189 -4.299 -9.651 1.00 72.75 97 TYR A N 1
ATOM 738 C CA . TYR A 1 97 ? 12.089 -4.732 -10.506 1.00 72.75 97 TYR A CA 1
ATOM 739 C C . TYR A 1 97 ? 12.503 -5.810 -11.504 1.00 72.75 97 TYR A C 1
ATOM 741 O O . TYR A 1 97 ? 13.595 -5.785 -12.071 1.00 72.75 97 TYR A O 1
ATOM 749 N N . GLU A 1 98 ? 11.586 -6.730 -11.788 1.00 76.06 98 GLU A N 1
ATOM 750 C CA . GLU A 1 98 ? 11.812 -7.807 -12.750 1.00 76.06 98 GLU A CA 1
ATOM 751 C C . GLU A 1 98 ? 10.780 -7.764 -13.882 1.00 76.06 98 GLU A C 1
ATOM 753 O O . GLU A 1 98 ? 9.570 -7.714 -13.654 1.00 76.06 98 GLU A O 1
ATOM 758 N N . LEU A 1 99 ? 11.244 -7.868 -15.134 1.00 72.06 99 LEU A N 1
ATOM 759 C CA . LEU A 1 99 ? 10.402 -7.765 -16.340 1.00 72.06 99 LEU A CA 1
ATOM 760 C C . LEU A 1 99 ? 9.232 -8.769 -16.385 1.00 72.06 99 LEU A C 1
ATOM 762 O O . LEU A 1 99 ? 8.221 -8.511 -17.041 1.00 72.06 99 LEU A O 1
ATOM 766 N N . GLY A 1 100 ? 9.353 -9.902 -15.684 1.00 76.00 100 GLY A N 1
ATOM 767 C CA . GLY A 1 100 ? 8.327 -10.945 -15.598 1.00 76.00 100 GLY A CA 1
ATOM 768 C C . GLY A 1 100 ? 7.312 -10.774 -14.460 1.00 76.00 100 GLY A C 1
ATOM 769 O O . GLY A 1 100 ? 6.318 -11.498 -14.424 1.00 76.00 100 GLY A O 1
ATOM 770 N N . GLN A 1 101 ? 7.514 -9.828 -13.539 1.00 84.19 101 GLN A N 1
ATOM 771 C CA . GLN A 1 101 ? 6.738 -9.752 -12.294 1.00 84.19 101 GLN A CA 1
ATOM 772 C C . GLN A 1 101 ? 5.422 -8.974 -12.394 1.00 84.19 101 GLN A C 1
ATOM 774 O O . GLN A 1 101 ? 4.682 -8.897 -11.414 1.00 84.19 101 GLN A O 1
ATOM 779 N N . PHE A 1 102 ? 5.045 -8.468 -13.573 1.00 86.31 102 PHE A N 1
ATOM 780 C CA . PHE A 1 102 ? 3.789 -7.726 -13.746 1.00 86.31 102 PHE A CA 1
ATOM 781 C C . PHE A 1 102 ? 2.566 -8.494 -13.214 1.00 86.31 102 PHE A C 1
ATOM 783 O O . PHE A 1 102 ? 1.721 -7.936 -12.509 1.00 86.31 102 PHE A O 1
ATOM 790 N N . TRP A 1 103 ? 2.471 -9.791 -13.527 1.00 87.12 103 TRP A N 1
ATOM 791 C CA . TRP A 1 103 ? 1.342 -10.605 -13.078 1.00 87.12 103 TRP A CA 1
ATOM 792 C C . TRP A 1 103 ? 1.376 -10.872 -11.575 1.00 87.12 103 TRP A C 1
ATOM 794 O O . TRP A 1 103 ? 0.334 -10.860 -10.919 1.00 87.12 103 TRP A O 1
ATOM 804 N N . TRP A 1 104 ? 2.573 -11.029 -11.017 1.00 89.50 104 TRP A N 1
ATOM 805 C CA . TRP A 1 104 ? 2.756 -11.184 -9.583 1.00 89.50 104 TRP A CA 1
ATOM 806 C C . TRP A 1 104 ? 2.350 -9.913 -8.823 1.00 89.50 104 TRP A C 1
ATOM 808 O O . TRP A 1 104 ? 1.586 -10.001 -7.864 1.00 89.50 104 TRP A O 1
ATOM 818 N N . CYS A 1 105 ? 2.726 -8.726 -9.312 1.00 89.31 105 CYS A N 1
ATOM 819 C CA . CYS A 1 105 ? 2.271 -7.443 -8.765 1.00 89.31 105 CYS A CA 1
ATOM 820 C C . CYS A 1 105 ? 0.739 -7.341 -8.767 1.00 89.31 105 CYS A C 1
ATOM 822 O O . CYS A 1 105 ? 0.120 -6.896 -7.797 1.00 89.31 105 CYS A O 1
ATOM 824 N N . PHE A 1 106 ? 0.103 -7.790 -9.852 1.00 90.00 106 PHE A N 1
ATOM 825 C CA . PHE A 1 106 ? -1.353 -7.800 -9.959 1.00 90.00 106 PHE A CA 1
ATOM 826 C C . PHE A 1 106 ? -2.009 -8.752 -8.948 1.00 90.00 106 PHE A C 1
ATOM 828 O O . PHE A 1 106 ? -2.977 -8.372 -8.285 1.00 90.00 106 PHE A O 1
ATOM 835 N N . GLN A 1 107 ? -1.466 -9.962 -8.791 1.00 92.44 107 GLN A N 1
ATOM 836 C CA . GLN A 1 107 ? -1.926 -10.940 -7.803 1.00 92.44 107 GLN A CA 1
ATOM 837 C C . GLN A 1 107 ? -1.731 -10.435 -6.369 1.00 92.44 107 GLN A C 1
ATOM 839 O O . GLN A 1 107 ? -2.653 -10.531 -5.562 1.00 92.44 107 GLN A O 1
ATOM 844 N N . ALA A 1 108 ? -0.582 -9.832 -6.062 1.00 92.19 108 ALA A N 1
ATOM 845 C CA . ALA A 1 108 ? -0.307 -9.244 -4.756 1.00 92.19 108 ALA A CA 1
ATOM 846 C C . ALA A 1 108 ? -1.322 -8.139 -4.414 1.00 92.19 108 ALA A C 1
ATOM 848 O O . ALA A 1 108 ? -1.930 -8.164 -3.341 1.00 92.19 108 ALA A O 1
ATOM 849 N N . MET A 1 109 ? -1.609 -7.230 -5.356 1.00 93.25 109 MET A N 1
ATOM 850 C CA . MET A 1 109 ? -2.662 -6.221 -5.182 1.00 93.25 109 MET A CA 1
ATOM 851 C C . MET A 1 109 ? -4.053 -6.839 -4.981 1.00 93.25 109 MET A C 1
ATOM 853 O O . MET A 1 109 ? -4.830 -6.324 -4.178 1.00 93.25 109 MET A O 1
ATOM 857 N N . ALA A 1 110 ? -4.381 -7.934 -5.677 1.00 93.56 110 ALA A N 1
ATOM 858 C CA . ALA A 1 110 ? -5.652 -8.641 -5.497 1.00 93.56 110 ALA A CA 1
ATOM 859 C C . ALA A 1 110 ? -5.768 -9.268 -4.096 1.00 93.56 110 ALA A C 1
ATOM 861 O O . ALA A 1 110 ? -6.813 -9.165 -3.454 1.00 93.56 110 ALA A O 1
ATOM 862 N N . CYS A 1 111 ? -4.688 -9.864 -3.585 1.00 94.06 111 CYS A N 1
ATOM 863 C CA . CYS A 1 111 ? -4.636 -10.394 -2.224 1.00 94.06 111 CYS A CA 1
ATOM 864 C C . CYS A 1 111 ? -4.808 -9.284 -1.177 1.00 94.06 111 CYS A C 1
ATOM 866 O O . CYS A 1 111 ? -5.592 -9.436 -0.241 1.00 94.06 111 CYS A O 1
ATOM 868 N N . ILE A 1 112 ? -4.138 -8.141 -1.360 1.00 93.81 112 ILE A N 1
ATOM 869 C CA . ILE A 1 112 ? -4.269 -6.980 -0.466 1.00 93.81 112 ILE A CA 1
ATOM 870 C C . ILE A 1 112 ? -5.696 -6.421 -0.496 1.00 93.81 112 ILE A C 1
ATOM 872 O O . ILE A 1 112 ? -6.255 -6.106 0.553 1.00 93.81 112 ILE A O 1
ATOM 876 N N . LEU A 1 113 ? -6.316 -6.340 -1.678 1.00 94.44 113 LEU A N 1
ATOM 877 C CA . LEU A 1 113 ? -7.713 -5.925 -1.834 1.00 94.44 113 LEU A CA 1
ATOM 878 C C . LEU A 1 113 ? -8.654 -6.790 -0.984 1.00 94.44 113 LEU A C 1
ATOM 880 O O . LEU A 1 113 ? -9.464 -6.265 -0.218 1.00 94.44 113 LEU A O 1
ATOM 884 N N . LEU A 1 114 ? -8.530 -8.114 -1.104 1.00 94.75 114 LEU A N 1
ATOM 885 C CA . LEU A 1 114 ? -9.325 -9.059 -0.322 1.00 94.75 114 LEU A CA 1
ATOM 886 C C . LEU A 1 114 ? -9.058 -8.903 1.179 1.00 94.75 114 LEU A C 1
ATOM 888 O O . LEU A 1 114 ? -10.005 -8.879 1.965 1.00 94.75 114 LEU A O 1
ATOM 892 N N . GLY A 1 115 ? -7.795 -8.717 1.570 1.00 93.62 115 GLY A N 1
ATOM 893 C CA . GLY A 1 115 ? -7.405 -8.449 2.954 1.00 93.62 115 GLY A CA 1
ATOM 894 C C . GLY A 1 115 ? -8.113 -7.226 3.543 1.00 93.62 115 GLY A C 1
ATOM 895 O O . GLY A 1 115 ? -8.693 -7.317 4.626 1.00 93.62 115 GLY A O 1
ATOM 896 N N . TRP A 1 116 ? -8.155 -6.106 2.813 1.00 92.81 116 TRP A N 1
ATOM 897 C CA . TRP A 1 116 ? -8.875 -4.908 3.260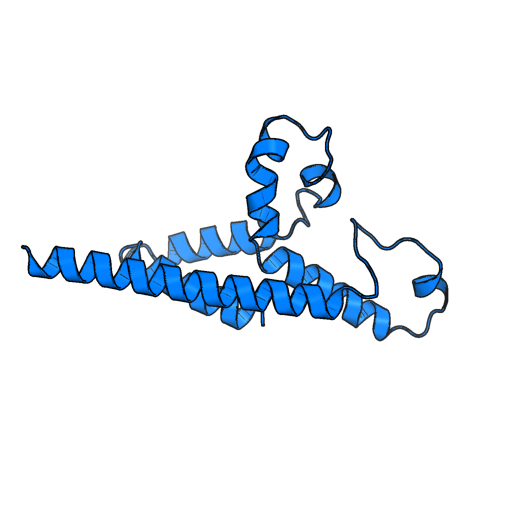 1.00 92.81 116 TRP A CA 1
ATOM 898 C C . TRP A 1 116 ? -10.379 -5.133 3.390 1.00 92.81 116 TRP A C 1
ATOM 900 O O . TRP A 1 116 ? -10.973 -4.673 4.365 1.00 92.81 116 TRP A O 1
ATOM 910 N N . HIS A 1 117 ? -11.002 -5.865 2.463 1.00 93.06 117 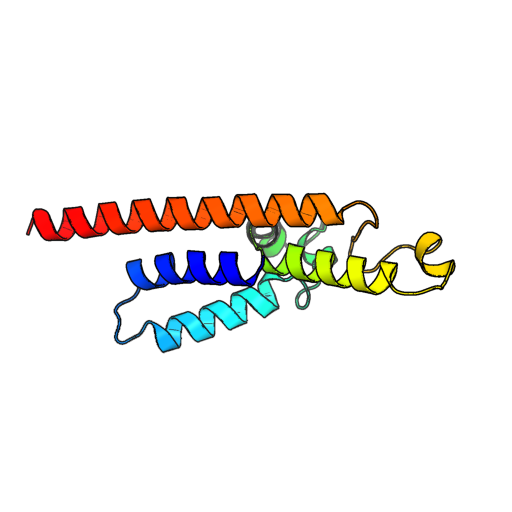HIS A N 1
ATOM 911 C CA . HIS A 1 117 ? -12.425 -6.193 2.568 1.00 93.06 117 HIS A CA 1
ATOM 912 C C . HIS A 1 117 ? -12.737 -7.065 3.787 1.00 93.06 117 HIS A C 1
ATOM 914 O O . HIS A 1 117 ? -13.705 -6.790 4.498 1.00 93.06 117 HIS A O 1
ATOM 920 N N . VAL A 1 118 ? -11.909 -8.076 4.064 1.00 94.38 118 VAL A N 1
ATOM 921 C CA . VAL A 1 118 ? -12.055 -8.932 5.250 1.00 94.38 118 VAL A CA 1
ATOM 922 C C . VAL A 1 118 ? -11.900 -8.109 6.529 1.00 94.38 118 VAL A C 1
ATOM 924 O O . VAL A 1 118 ? -12.747 -8.196 7.419 1.00 94.38 118 VAL A O 1
ATOM 927 N N . LEU A 1 119 ? -10.874 -7.257 6.607 1.00 92.44 119 LEU A N 1
ATOM 928 C CA . LEU A 1 119 ? -10.659 -6.370 7.753 1.00 92.44 119 LEU A CA 1
ATOM 929 C C . LEU A 1 119 ? -11.835 -5.411 7.958 1.00 92.44 119 LEU A C 1
ATOM 931 O O . LEU A 1 119 ? -12.344 -5.294 9.072 1.00 92.44 119 LEU A O 1
ATOM 935 N N . ALA A 1 120 ? -12.311 -4.766 6.892 1.00 91.44 120 ALA A N 1
ATOM 936 C CA . ALA A 1 120 ? -13.456 -3.866 6.960 1.00 91.44 120 ALA A CA 1
ATOM 937 C C . ALA A 1 120 ? -14.714 -4.601 7.447 1.00 91.44 120 ALA A C 1
ATOM 939 O O . ALA A 1 120 ? -15.402 -4.113 8.344 1.00 91.44 120 ALA A O 1
ATOM 940 N N . PHE A 1 121 ? -14.986 -5.797 6.918 1.00 92.00 121 PHE A N 1
ATOM 941 C CA . PHE A 1 121 ? -16.114 -6.625 7.343 1.00 92.00 121 PHE A CA 1
ATOM 942 C C . PHE A 1 121 ? -16.046 -6.972 8.837 1.00 92.00 121 PHE A C 1
ATOM 944 O O . PHE A 1 121 ? -17.037 -6.805 9.553 1.00 92.00 121 PHE A O 1
ATOM 951 N N . ILE A 1 122 ? -14.874 -7.391 9.328 1.00 92.12 122 ILE A N 1
ATOM 952 C CA . ILE A 1 122 ? -14.654 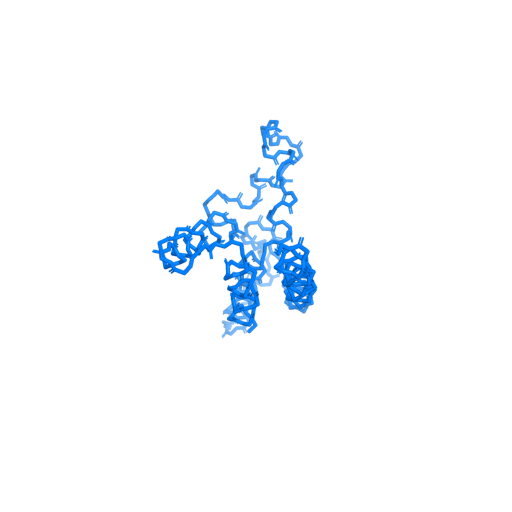-7.683 10.751 1.00 92.12 122 ILE A CA 1
ATOM 953 C C . ILE A 1 122 ? -14.890 -6.425 11.596 1.00 92.12 122 ILE A C 1
ATOM 955 O O . ILE A 1 122 ? -15.632 -6.476 12.577 1.00 92.12 122 ILE A O 1
ATOM 959 N N . CYS A 1 123 ? -14.324 -5.280 11.208 1.00 90.06 123 CYS A N 1
ATOM 960 C CA . CYS A 1 123 ? -14.497 -4.024 11.938 1.00 90.06 123 CYS A CA 1
ATOM 961 C C . CYS A 1 123 ? -15.960 -3.573 11.998 1.00 90.06 123 CYS A C 1
ATOM 963 O O . CYS A 1 123 ? -16.430 -3.174 13.065 1.00 90.06 123 CYS A O 1
ATOM 965 N N . PHE A 1 124 ? -16.701 -3.675 10.892 1.00 88.06 124 PHE A N 1
ATOM 966 C CA . PHE A 1 124 ? -18.130 -3.367 10.890 1.00 88.06 124 PHE A CA 1
ATOM 967 C C . PHE A 1 124 ? -18.906 -4.295 11.825 1.00 88.06 124 PHE A C 1
ATOM 969 O O . PHE A 1 124 ? -19.707 -3.808 12.620 1.00 88.06 124 PHE A O 1
ATOM 976 N N . LYS A 1 125 ? -18.624 -5.604 11.808 1.00 87.56 125 LYS A N 1
ATOM 977 C CA . LYS A 1 125 ? -19.263 -6.570 12.716 1.00 87.56 125 LYS A CA 1
ATOM 978 C C . LYS A 1 125 ? -18.973 -6.291 14.190 1.00 87.56 125 LYS A C 1
ATOM 980 O O . LYS A 1 125 ? -19.883 -6.366 15.013 1.00 87.56 125 LYS A O 1
ATOM 985 N N . LEU A 1 126 ? -17.734 -5.944 14.535 1.00 87.00 126 LEU A N 1
ATOM 986 C CA . LEU A 1 126 ? -17.360 -5.606 15.912 1.00 87.00 126 LEU A CA 1
ATOM 987 C C . LEU A 1 126 ? -18.052 -4.322 16.394 1.00 87.00 126 LEU A C 1
ATOM 989 O O . LEU A 1 126 ? -18.545 -4.267 17.522 1.00 87.00 126 LEU A O 1
ATOM 993 N N . LYS A 1 127 ? -18.138 -3.305 15.532 1.00 82.06 127 LYS A N 1
ATOM 994 C CA . LYS A 1 127 ? -18.785 -2.026 15.852 1.00 82.06 127 LYS A CA 1
ATOM 995 C C . LYS A 1 127 ? -20.301 -2.161 15.981 1.00 82.06 127 LYS A C 1
ATOM 997 O O . LYS A 1 127 ? -20.889 -1.550 16.869 1.00 82.06 127 LYS A O 1
ATOM 1002 N N . ASP A 1 128 ? -20.925 -2.985 15.148 1.00 78.81 128 ASP A N 1
ATOM 1003 C CA . ASP A 1 128 ? -22.357 -3.280 15.235 1.00 78.81 128 ASP A CA 1
ATOM 1004 C C . ASP A 1 128 ? -22.699 -3.958 16.570 1.00 78.81 128 ASP A C 1
ATOM 1006 O O . ASP A 1 128 ? -23.554 -3.483 17.317 1.00 78.81 128 ASP A O 1
ATOM 1010 N N . ARG A 1 129 ? -21.904 -4.959 16.973 1.00 67.88 129 ARG A N 1
ATOM 1011 C CA . ARG A 1 129 ? -22.050 -5.620 18.279 1.00 67.88 129 ARG A CA 1
ATOM 1012 C C . ARG A 1 129 ? -21.913 -4.654 19.462 1.00 67.88 129 ARG A C 1
ATOM 1014 O O . ARG A 1 129 ? -22.643 -4.790 20.438 1.00 67.88 129 ARG A O 1
ATOM 1021 N N . SER A 1 130 ? -21.016 -3.667 19.386 1.00 68.81 130 SER A N 1
ATOM 1022 C CA . SER A 1 130 ? -20.885 -2.649 20.444 1.00 68.81 130 SER A CA 1
ATOM 1023 C C . SER A 1 130 ? -22.098 -1.723 20.569 1.00 68.81 130 SER A C 1
ATOM 1025 O O . SER A 1 130 ? -22.359 -1.219 21.655 1.00 68.81 130 SER A O 1
ATOM 1027 N N . LYS A 1 131 ? -22.849 -1.507 19.481 1.00 64.56 131 LYS A N 1
ATOM 1028 C CA . LYS A 1 131 ? -24.094 -0.727 19.512 1.00 64.56 131 LYS A CA 1
ATOM 1029 C C . LYS A 1 131 ? -25.275 -1.531 20.037 1.00 64.56 131 LYS A C 1
ATOM 1031 O O . LYS A 1 131 ? -26.207 -0.938 20.548 1.00 64.56 131 LYS A O 1
ATOM 1036 N N . GLN A 1 132 ? -25.246 -2.848 19.867 1.00 64.25 132 GLN A N 1
ATOM 1037 C CA . GLN A 1 132 ? -26.340 -3.742 20.242 1.00 64.25 132 GLN A CA 1
ATOM 1038 C C . GLN A 1 132 ? -26.328 -4.124 21.733 1.00 64.25 132 GLN A C 1
ATOM 1040 O O . GLN A 1 132 ? -27.357 -4.521 22.268 1.00 64.25 132 GLN A O 1
ATOM 1045 N N . ASN A 1 133 ? -25.168 -4.015 22.390 1.00 54.38 133 ASN A N 1
ATOM 1046 C CA . ASN A 1 133 ? -24.970 -4.313 23.814 1.00 54.38 133 ASN A CA 1
ATOM 1047 C C . ASN A 1 133 ? -25.005 -3.069 24.731 1.00 54.38 133 ASN A C 1
ATOM 1049 O O . ASN A 1 133 ? -24.743 -3.208 25.925 1.00 54.38 133 ASN A O 1
ATOM 1053 N N . ASN A 1 134 ? -25.292 -1.885 24.183 1.00 47.03 134 ASN A N 1
ATOM 1054 C CA . ASN A 1 134 ? -25.555 -0.637 24.913 1.00 47.03 134 ASN A CA 1
ATOM 1055 C C . ASN A 1 134 ? -27.022 -0.252 24.731 1.00 47.03 134 ASN A C 1
ATOM 1057 O O . ASN A 1 134 ? -27.579 0.349 25.673 1.00 47.03 134 ASN A O 1
#

Secondary structure (DSSP, 8-state):
-HHHHHHHHHHHHHHHS-TTTHHHHHHHHHHHHHHGGGTTTTTHHHHH-TTS-HHHHHHTHHHHT-HHHHHHHHHHHHHHHTS--GGGGTSPPSTT--TTTHHHHHHHHHHHHHHHHHHHHHHHHHHHHHHH--

pLDDT: mean 82.72, std 9.86, range [47.03, 94.75]

Foldseek 3Di:
DVVLLLVLLLLQLPLVDDPVCSVVVSVVVCVCLLCVLLCPVVNLLLLPDPPHDPVSVVCNVSSLLRLNVLVVLLVVLVVLVVDPDPVSVVDDDPRHHDNPCNVVSVVSSVVSSVVSNVSSVVSVVVVVVVVVVD

Sequence (134 aa):
MLYAVAFAMGYLLSALVPQSRVSLVGTGFTLAWAIVFSGDAPDLADVMESGASAGYKATSWIWVISAPRYAIEAIYLKELQARPWQEITSQPLSHTYELGQFWWCFQAMACILLGWHVLAFICFKLKDRSKQNN